Protein AF-A0A2K8YXR2-F1 (afdb_monomer_lite)

pLDDT: mean 89.79, std 8.38, range [46.44, 97.81]

Sequence (131 aa):
MAIPCLDIQHLKTSHQNEPSGLINRYWFQWKNRRQLGNVTVRLDLLDVKGKILVTSRTKLPKVAVTDYIPATATEPALPIYAGSTLISIDEPASDEK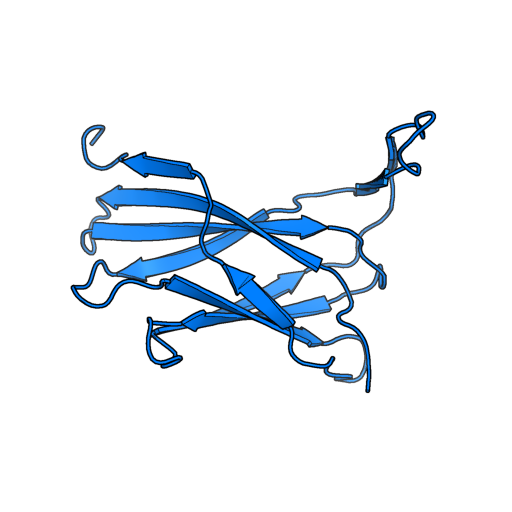PTSFRYTTESGAFKKSDLATGPLDGIYEDLSMNS

Organism: NCBI:txid2057025

Foldseek 3Di:
DFAAQWDKDWAEWEWAQDPVGIKIKTKIFTFPGNDQAKKKKWKFFAFPVRDGQDIDIDIDHRKDFPDWDPADPPGHIGTDIDDDRMDMDIDHDDPGDGFKMKMWMADDPGDIHDIDIDTNPHYYHYPHPVD

Structure (mmCIF, N/CA/C/O backbone):
data_AF-A0A2K8YXR2-F1
#
_entry.id   AF-A0A2K8YXR2-F1
#
loop_
_atom_site.group_PDB
_atom_site.id
_a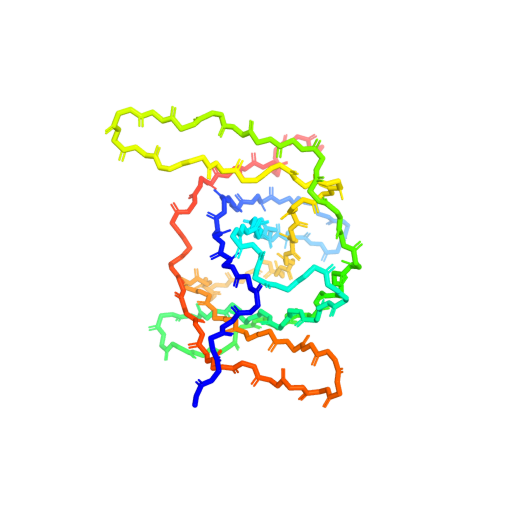tom_site.type_symbol
_atom_site.label_atom_id
_atom_site.label_alt_id
_atom_site.label_comp_id
_atom_site.label_asym_id
_atom_site.label_entity_id
_atom_site.label_seq_id
_atom_site.pdbx_PDB_ins_code
_atom_site.Cartn_x
_atom_site.Cartn_y
_atom_site.Cartn_z
_atom_site.occupancy
_atom_site.B_iso_or_equiv
_atom_site.auth_seq_id
_atom_site.auth_comp_id
_atom_site.auth_asym_id
_atom_site.auth_atom_id
_atom_site.pdbx_PDB_model_num
ATOM 1 N N . MET A 1 1 ? -18.452 -10.803 -0.244 1.00 59.84 1 MET A N 1
ATOM 2 C CA . MET A 1 1 ? -17.264 -10.068 -0.714 1.00 59.84 1 MET A CA 1
ATOM 3 C C . MET A 1 1 ? -16.843 -9.143 0.417 1.00 59.84 1 MET A C 1
ATOM 5 O O . MET A 1 1 ? -17.716 -8.531 1.027 1.00 59.84 1 MET A O 1
ATOM 9 N N . ALA A 1 2 ? -15.585 -9.242 0.854 1.00 81.19 2 ALA A N 1
ATOM 10 C CA . ALA A 1 2 ? -15.100 -8.597 2.075 1.00 81.19 2 ALA A CA 1
ATOM 11 C C . ALA A 1 2 ? -14.234 -7.382 1.727 1.00 81.19 2 ALA A C 1
ATOM 13 O O . ALA A 1 2 ? -13.191 -7.523 1.098 1.00 81.19 2 ALA A O 1
ATOM 14 N N . ILE A 1 3 ? -14.632 -6.199 2.187 1.00 86.75 3 ILE A N 1
ATOM 15 C CA . ILE A 1 3 ? -13.906 -4.944 1.949 1.00 86.75 3 ILE A CA 1
ATOM 16 C C . ILE A 1 3 ? -12.486 -5.029 2.551 1.00 86.75 3 ILE A C 1
ATOM 18 O O . ILE A 1 3 ? -12.327 -5.606 3.634 1.00 86.75 3 ILE A O 1
ATOM 22 N N . PRO A 1 4 ? -11.452 -4.451 1.902 1.00 90.56 4 PRO A N 1
ATOM 23 C CA . PRO A 1 4 ? -10.118 -4.335 2.482 1.00 90.56 4 PRO A CA 1
ATOM 24 C C . PRO A 1 4 ? -10.112 -3.790 3.915 1.00 90.56 4 PRO A C 1
ATOM 26 O O . PRO A 1 4 ? -10.868 -2.888 4.272 1.00 90.56 4 PRO A O 1
ATOM 29 N N . CYS A 1 5 ? -9.218 -4.311 4.754 1.00 93.00 5 CYS A N 1
ATOM 30 C CA . CYS A 1 5 ? -9.101 -3.937 6.167 1.00 93.00 5 CYS A CA 1
ATOM 31 C C . CYS A 1 5 ? -8.603 -2.500 6.387 1.00 93.00 5 CYS A C 1
ATOM 33 O O . CYS A 1 5 ? -8.634 -2.007 7.513 1.00 93.00 5 CYS A O 1
ATOM 35 N N . LEU A 1 6 ? -8.108 -1.858 5.337 1.00 94.06 6 LEU A N 1
ATOM 36 C CA . LEU A 1 6 ? -7.583 -0.501 5.282 1.00 94.06 6 LEU A CA 1
ATOM 37 C C . LEU A 1 6 ? -7.598 -0.049 3.823 1.00 94.06 6 LEU A C 1
ATOM 39 O O . LEU A 1 6 ? -7.714 -0.885 2.924 1.00 94.06 6 LEU A O 1
ATOM 43 N N . ASP A 1 7 ? -7.450 1.248 3.608 1.00 93.81 7 ASP A N 1
ATOM 44 C CA . ASP A 1 7 ? -7.239 1.815 2.282 1.00 93.81 7 ASP A CA 1
ATOM 45 C C . ASP A 1 7 ? -5.748 2.075 2.076 1.00 93.81 7 ASP A C 1
ATOM 47 O O . ASP A 1 7 ? -5.055 2.446 3.023 1.00 93.81 7 ASP A O 1
ATOM 51 N N . ILE A 1 8 ? -5.258 1.897 0.851 1.00 95.75 8 ILE A N 1
ATOM 52 C CA . ILE A 1 8 ? -3.888 2.235 0.453 1.00 95.75 8 ILE A CA 1
ATOM 53 C C . ILE A 1 8 ? -3.931 3.393 -0.537 1.00 95.75 8 ILE A C 1
ATOM 55 O O . ILE A 1 8 ? -4.723 3.380 -1.477 1.00 95.75 8 ILE A O 1
ATOM 59 N N . GLN A 1 9 ? -3.055 4.368 -0.333 1.00 95.12 9 GLN A N 1
ATOM 60 C CA . GLN A 1 9 ? -2.839 5.495 -1.226 1.00 95.12 9 GLN A CA 1
ATOM 61 C C . GLN A 1 9 ? -1.361 5.568 -1.603 1.00 95.12 9 GLN A C 1
ATOM 63 O O . GLN A 1 9 ? -0.497 5.443 -0.738 1.00 95.12 9 GLN A O 1
ATOM 68 N N . HIS A 1 10 ? -1.073 5.788 -2.881 1.00 96.19 10 HIS A N 1
ATOM 69 C CA . HIS A 1 10 ? 0.269 6.138 -3.324 1.00 96.19 10 HIS A CA 1
ATOM 70 C C . HIS A 1 10 ? 0.578 7.592 -2.945 1.00 96.19 10 HIS A C 1
ATOM 72 O O . HIS A 1 10 ? -0.263 8.471 -3.119 1.00 96.19 10 HIS A O 1
ATOM 78 N N . LEU A 1 11 ? 1.764 7.835 -2.393 1.00 94.69 11 LEU A N 1
ATOM 79 C CA . LEU A 1 11 ? 2.207 9.169 -1.992 1.00 94.69 11 LEU A CA 1
ATOM 80 C C . LEU A 1 11 ? 3.205 9.748 -2.986 1.00 94.69 11 LEU A C 1
ATOM 82 O O . LEU A 1 11 ? 3.038 10.874 -3.454 1.00 94.69 11 LEU A O 1
ATOM 86 N N . LYS A 1 12 ? 4.268 8.992 -3.266 1.00 94.25 12 LYS A N 1
ATOM 87 C CA . LYS A 1 12 ? 5.380 9.451 -4.089 1.00 94.25 12 LYS A CA 1
ATOM 88 C C . LYS A 1 12 ? 6.254 8.308 -4.580 1.00 94.25 12 LYS A C 1
ATOM 90 O O . LYS A 1 12 ? 6.317 7.259 -3.941 1.00 94.25 12 LYS A O 1
ATOM 95 N N . THR A 1 13 ? 7.016 8.583 -5.626 1.00 94.19 13 THR A N 1
ATOM 96 C CA . THR A 1 13 ? 8.091 7.721 -6.116 1.00 94.19 13 THR A CA 1
ATOM 97 C C . THR A 1 13 ? 9.418 8.444 -5.951 1.00 94.19 13 THR A C 1
ATOM 99 O O . THR A 1 13 ? 9.564 9.571 -6.418 1.00 94.19 13 THR A O 1
ATOM 102 N N . SER A 1 14 ? 10.383 7.802 -5.298 1.00 93.00 14 SER A N 1
ATOM 103 C CA . SER A 1 14 ? 11.752 8.301 -5.162 1.00 93.00 14 SER A CA 1
ATOM 104 C C . SER A 1 14 ? 12.694 7.478 -6.043 1.00 93.00 14 SER A C 1
ATOM 106 O O . SER A 1 14 ? 12.679 6.252 -5.967 1.00 93.00 14 SER A O 1
ATOM 108 N N . HIS A 1 15 ? 13.525 8.128 -6.852 1.00 89.69 15 HIS A N 1
ATOM 109 C CA . HIS A 1 15 ? 14.618 7.484 -7.587 1.00 89.69 15 HIS A CA 1
ATOM 110 C C . HIS A 1 15 ? 15.921 7.617 -6.804 1.00 89.69 15 HIS A C 1
ATOM 112 O O . HIS A 1 15 ? 16.320 8.727 -6.464 1.00 89.69 15 HIS A O 1
ATOM 118 N N . GLN A 1 16 ? 16.582 6.499 -6.516 1.00 88.69 16 GLN A N 1
ATOM 119 C CA . GLN A 1 16 ? 17.783 6.467 -5.681 1.00 88.69 16 GLN A CA 1
ATOM 120 C C . GLN A 1 16 ? 18.856 5.558 -6.287 1.00 88.69 16 GLN A C 1
ATOM 122 O O . GLN A 1 16 ? 18.558 4.471 -6.786 1.00 88.69 16 GLN A O 1
ATOM 127 N N . ASN A 1 17 ? 20.110 6.008 -6.228 1.00 86.69 17 ASN A N 1
ATOM 128 C CA . ASN A 1 17 ? 21.266 5.186 -6.569 1.00 86.69 17 ASN A CA 1
ATOM 129 C C . ASN A 1 17 ? 21.629 4.317 -5.366 1.00 86.69 17 ASN A C 1
ATOM 131 O O . ASN A 1 17 ? 21.971 4.829 -4.304 1.00 86.69 17 ASN A O 1
ATOM 135 N N . GLU A 1 18 ? 21.575 3.005 -5.545 1.00 85.25 18 GLU A N 1
ATOM 136 C CA . GLU A 1 18 ? 22.026 2.026 -4.561 1.00 85.25 18 GLU A CA 1
ATOM 137 C C . GLU A 1 18 ? 23.252 1.287 -5.124 1.00 85.25 18 GLU A C 1
ATOM 139 O O . GLU A 1 18 ? 23.422 1.218 -6.344 1.00 85.25 18 GLU A O 1
ATOM 144 N N . PRO A 1 19 ? 24.104 0.659 -4.292 1.00 84.06 19 PRO A N 1
ATOM 145 C CA . PRO A 1 19 ? 25.252 -0.118 -4.782 1.00 84.06 19 PRO A CA 1
ATOM 146 C C . PRO A 1 19 ? 24.875 -1.235 -5.770 1.00 84.06 19 PRO A C 1
ATOM 148 O O . PRO A 1 19 ? 25.705 -1.693 -6.549 1.00 84.06 19 PRO A O 1
ATOM 151 N N . SER A 1 20 ? 23.616 -1.683 -5.724 1.00 82.75 20 SER A N 1
ATOM 152 C CA . SER A 1 20 ? 23.046 -2.704 -6.611 1.00 82.75 20 SER A CA 1
ATOM 153 C C . SER A 1 20 ? 22.475 -2.156 -7.928 1.00 82.75 20 SER A C 1
ATOM 155 O O . SER A 1 20 ? 22.053 -2.944 -8.773 1.00 82.75 20 SER A O 1
ATOM 157 N N . GLY A 1 21 ? 22.480 -0.834 -8.119 1.00 87.12 21 GLY A N 1
ATOM 158 C CA . GLY A 1 21 ? 21.928 -0.148 -9.283 1.00 87.12 21 GLY A CA 1
ATOM 159 C C . GLY A 1 21 ? 20.899 0.921 -8.912 1.00 87.12 21 GLY A C 1
ATOM 160 O O . GLY A 1 21 ? 20.662 1.220 -7.742 1.00 87.12 21 GLY A O 1
ATOM 161 N N . LEU A 1 22 ? 20.282 1.507 -9.936 1.00 89.75 22 LEU A N 1
ATOM 162 C CA . LEU A 1 22 ? 19.208 2.481 -9.765 1.00 89.75 22 LEU A CA 1
ATOM 163 C C . LEU A 1 22 ? 17.927 1.770 -9.300 1.00 89.75 22 LEU A C 1
ATOM 165 O O . LEU A 1 22 ? 17.494 0.794 -9.918 1.00 89.75 22 LEU A O 1
ATOM 169 N N . ILE A 1 23 ? 17.317 2.269 -8.225 1.00 92.19 23 ILE A N 1
ATOM 170 C CA . ILE A 1 23 ? 16.068 1.746 -7.661 1.00 92.19 23 ILE A CA 1
ATOM 171 C C . ILE A 1 23 ? 14.996 2.834 -7.672 1.00 92.19 23 ILE A C 1
ATOM 173 O O . ILE A 1 23 ? 15.232 3.970 -7.253 1.00 92.19 23 ILE A O 1
ATOM 177 N N . ASN A 1 24 ? 13.791 2.441 -8.076 1.00 92.50 24 ASN A N 1
ATOM 178 C CA . ASN A 1 24 ? 12.570 3.220 -7.942 1.00 92.50 24 ASN A CA 1
ATOM 179 C C . ASN A 1 24 ? 11.845 2.759 -6.673 1.00 92.50 24 ASN A C 1
ATOM 181 O O . ASN A 1 24 ? 11.361 1.627 -6.592 1.00 92.50 24 ASN A O 1
ATOM 185 N N . ARG A 1 25 ? 11.769 3.627 -5.665 1.00 94.44 25 ARG A N 1
ATOM 186 C CA . ARG A 1 2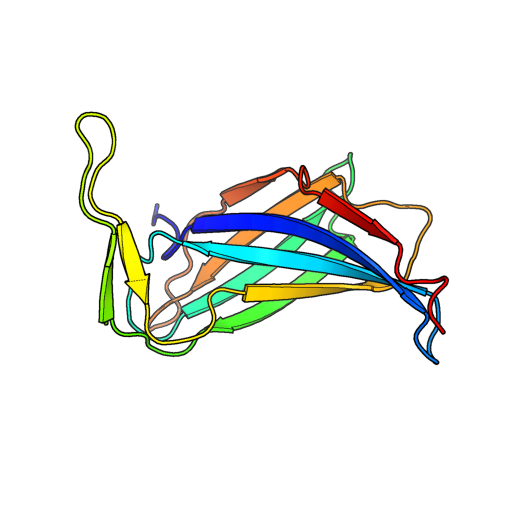5 ? 11.051 3.366 -4.416 1.00 94.44 25 ARG A CA 1
ATOM 187 C C . ARG A 1 25 ? 9.683 4.031 -4.445 1.00 94.44 25 ARG A C 1
ATOM 189 O O . ARG A 1 25 ? 9.579 5.254 -4.393 1.00 94.44 25 ARG A O 1
ATOM 196 N N . TYR A 1 26 ? 8.634 3.222 -4.459 1.00 95.31 26 TYR A N 1
ATOM 197 C CA . TYR A 1 26 ? 7.246 3.672 -4.416 1.00 95.31 26 TYR A CA 1
ATOM 198 C C . TYR A 1 26 ? 6.769 3.702 -2.969 1.00 95.31 26 TYR A C 1
ATOM 200 O O . TYR A 1 26 ? 6.759 2.675 -2.287 1.00 95.31 26 TYR A O 1
ATOM 208 N N . TRP A 1 27 ? 6.373 4.879 -2.499 1.00 96.31 27 TRP A N 1
ATOM 209 C CA . TRP A 1 27 ? 5.886 5.111 -1.149 1.00 96.31 27 TRP A CA 1
ATOM 210 C C . TRP A 1 27 ? 4.367 5.144 -1.129 1.00 96.31 27 TRP A C 1
ATOM 212 O O . TRP A 1 27 ? 3.719 5.878 -1.876 1.00 96.31 27 TRP A O 1
ATOM 222 N N . PHE A 1 28 ? 3.803 4.387 -0.204 1.00 97.00 28 PHE A N 1
ATOM 223 C CA . PHE A 1 28 ? 2.379 4.280 0.034 1.00 97.00 28 PHE A CA 1
ATOM 224 C C . PHE A 1 28 ? 2.063 4.629 1.480 1.00 97.00 28 PHE A C 1
ATOM 226 O O . PHE A 1 28 ? 2.864 4.397 2.385 1.00 97.00 28 PHE A O 1
ATOM 233 N N . GLN A 1 29 ? 0.853 5.120 1.699 1.00 95.00 29 GLN A N 1
ATOM 234 C CA . GLN A 1 29 ? 0.268 5.293 3.013 1.00 95.00 29 GLN A CA 1
ATOM 235 C C . GLN A 1 29 ? -0.974 4.427 3.135 1.00 95.00 29 GLN A C 1
ATOM 237 O O . GLN A 1 29 ? -1.836 4.436 2.253 1.00 95.00 29 GLN A O 1
ATOM 242 N N . TRP A 1 30 ? -1.095 3.708 4.247 1.00 94.31 30 TRP A N 1
ATOM 243 C CA . TRP A 1 30 ? -2.373 3.126 4.627 1.00 94.31 30 TRP A CA 1
ATOM 244 C C . TRP A 1 30 ? -3.196 4.100 5.476 1.00 94.31 30 TRP A C 1
ATOM 246 O O . TRP A 1 30 ? -2.661 4.822 6.316 1.00 94.31 30 TRP A O 1
ATOM 256 N N . LYS A 1 31 ? -4.516 4.098 5.278 1.00 90.44 31 LYS A N 1
ATOM 257 C CA . LYS A 1 31 ? -5.484 4.930 6.010 1.00 90.44 31 LYS A CA 1
ATOM 258 C C . LYS A 1 31 ? -6.792 4.180 6.259 1.00 90.44 31 LYS A C 1
ATOM 260 O O . LYS A 1 31 ? -6.952 3.047 5.807 1.00 90.44 31 LYS A O 1
ATOM 265 N N . ASN A 1 32 ? -7.715 4.802 6.998 1.00 87.44 32 ASN A N 1
ATOM 266 C CA . ASN A 1 32 ? -9.070 4.288 7.249 1.00 87.44 32 ASN A CA 1
ATOM 267 C C . ASN A 1 32 ? -9.086 2.816 7.689 1.00 87.44 32 ASN A C 1
ATOM 269 O O . ASN A 1 32 ? -9.784 1.974 7.122 1.00 87.44 32 ASN A O 1
ATOM 273 N N . ARG A 1 33 ? -8.258 2.473 8.677 1.00 89.06 33 ARG A N 1
ATOM 274 C CA . ARG A 1 33 ? -8.081 1.091 9.114 1.00 89.06 33 ARG A CA 1
ATOM 275 C C . ARG A 1 33 ? -9.335 0.595 9.832 1.00 89.06 33 ARG A C 1
ATOM 277 O O . ARG A 1 33 ? -9.640 1.020 10.942 1.00 89.06 33 ARG A O 1
ATOM 284 N N . ARG A 1 34 ? -10.032 -0.339 9.186 1.00 89.06 34 ARG A N 1
ATOM 285 C CA . ARG A 1 34 ? -11.274 -0.995 9.631 1.00 89.06 34 ARG A CA 1
ATOM 286 C C . ARG A 1 34 ? -11.002 -2.148 10.595 1.00 89.06 34 ARG A C 1
ATOM 288 O O . ARG A 1 34 ? -11.883 -2.541 11.351 1.00 89.06 34 ARG A O 1
ATOM 295 N N . GLN A 1 35 ? -9.785 -2.699 10.574 1.00 89.19 35 GLN A N 1
ATOM 296 C CA . GLN A 1 35 ? -9.347 -3.735 11.511 1.00 89.19 35 GLN A CA 1
ATOM 297 C C . GLN A 1 35 ? -8.025 -3.366 12.183 1.00 89.19 35 GLN A C 1
ATOM 299 O O . GLN A 1 35 ? -6.978 -3.268 11.541 1.00 89.19 35 GLN A O 1
ATOM 304 N N . LEU A 1 36 ? -8.080 -3.199 13.505 1.00 89.94 36 LEU A N 1
ATOM 305 C CA . LEU A 1 36 ? -6.944 -2.756 14.317 1.00 89.94 36 LEU A CA 1
ATOM 306 C C . LEU A 1 36 ? -5.950 -3.876 14.654 1.00 89.94 36 LEU A C 1
ATOM 308 O O . LEU A 1 36 ? -4.850 -3.583 15.103 1.00 89.94 36 LEU A O 1
ATOM 312 N N . GLY A 1 37 ? -6.317 -5.145 14.443 1.00 90.88 37 GLY A N 1
ATOM 313 C CA . GLY A 1 37 ? -5.429 -6.299 14.623 1.00 90.88 37 GLY A CA 1
ATOM 314 C C . GLY A 1 37 ? -4.303 -6.374 13.585 1.00 90.88 37 GLY A C 1
ATOM 315 O O . GLY A 1 37 ? -4.144 -5.483 12.751 1.00 90.88 37 GLY A O 1
ATOM 316 N N . ASN A 1 38 ? -3.524 -7.458 13.628 1.00 92.62 38 ASN A N 1
ATOM 317 C CA . ASN A 1 38 ? -2.503 -7.729 12.614 1.00 92.62 38 ASN A CA 1
ATOM 318 C C . ASN A 1 38 ? -3.154 -7.878 11.230 1.00 92.62 38 ASN A C 1
ATOM 320 O O . ASN A 1 38 ? -4.154 -8.586 11.088 1.00 92.62 38 ASN A O 1
ATOM 324 N N . VAL A 1 39 ? -2.565 -7.234 10.223 1.00 93.56 39 VAL A N 1
ATOM 325 C CA . VAL A 1 39 ? -3.027 -7.281 8.830 1.00 93.56 39 VAL A CA 1
ATOM 326 C C . VAL A 1 39 ? -1.828 -7.528 7.927 1.00 93.56 39 VAL A C 1
ATOM 328 O O . VAL A 1 39 ? -0.809 -6.861 8.064 1.00 93.56 39 VAL A O 1
ATOM 331 N N . THR A 1 40 ? -1.943 -8.449 6.977 1.00 94.81 40 THR A N 1
ATOM 332 C CA . THR A 1 40 ? -0.967 -8.576 5.889 1.00 94.81 40 THR A CA 1
ATOM 333 C C . THR A 1 40 ? -1.510 -7.870 4.656 1.00 94.81 40 THR A C 1
ATOM 335 O O . THR A 1 40 ? -2.624 -8.150 4.219 1.00 94.81 40 THR A O 1
ATOM 338 N N . VAL A 1 41 ? -0.730 -6.959 4.085 1.00 95.88 41 VAL A N 1
ATOM 339 C CA . VAL A 1 41 ? -1.041 -6.290 2.820 1.00 95.88 41 VAL A CA 1
ATOM 340 C C . VAL A 1 41 ? -0.200 -6.934 1.732 1.00 95.88 41 VAL A C 1
ATOM 342 O O . VAL A 1 41 ? 1.025 -6.943 1.822 1.00 95.88 41 VAL A O 1
ATOM 345 N N . ARG A 1 42 ? -0.847 -7.473 0.699 1.00 96.25 42 ARG A N 1
ATOM 346 C CA . ARG A 1 42 ? -0.184 -7.793 -0.567 1.00 96.25 42 ARG A CA 1
ATOM 347 C C . ARG A 1 42 ? -0.410 -6.629 -1.514 1.00 96.25 42 ARG A C 1
ATOM 349 O O . ARG A 1 42 ? -1.564 -6.261 -1.716 1.00 96.25 42 ARG A O 1
ATOM 356 N N . LEU A 1 43 ? 0.660 -6.114 -2.101 1.00 97.81 43 LEU A N 1
ATOM 357 C CA . LEU A 1 43 ? 0.629 -4.989 -3.024 1.00 97.81 43 LEU A CA 1
ATOM 358 C C . LEU A 1 43 ? 1.401 -5.374 -4.289 1.00 97.81 43 LEU A C 1
ATOM 360 O O . LEU A 1 43 ? 2.547 -5.808 -4.212 1.00 97.81 43 LEU A O 1
ATOM 364 N N . ASP A 1 44 ? 0.744 -5.262 -5.434 1.00 97.75 44 ASP A N 1
ATOM 365 C CA . ASP A 1 44 ? 1.295 -5.544 -6.753 1.00 97.75 44 ASP A CA 1
ATOM 366 C C . ASP A 1 44 ? 1.432 -4.208 -7.515 1.00 97.75 44 ASP A C 1
ATOM 368 O O . ASP A 1 44 ? 0.461 -3.450 -7.594 1.00 97.75 44 ASP A O 1
ATOM 372 N N . LEU A 1 45 ? 2.607 -3.930 -8.087 1.00 97.19 45 LEU A N 1
ATOM 373 C CA . LEU A 1 45 ? 2.815 -2.842 -9.051 1.00 97.19 45 LEU A CA 1
ATOM 374 C C . LEU A 1 45 ? 2.519 -3.359 -10.458 1.00 97.19 45 LEU A C 1
ATOM 376 O O . LEU A 1 45 ? 2.985 -4.443 -10.822 1.00 97.19 45 LEU A O 1
ATOM 380 N N . LEU A 1 46 ? 1.739 -2.605 -11.231 1.00 96.75 46 LEU A N 1
ATOM 381 C CA . LEU A 1 46 ? 1.229 -3.026 -12.532 1.00 96.75 46 LEU A CA 1
ATOM 382 C C . LEU A 1 46 ? 1.684 -2.084 -13.650 1.00 96.75 46 LEU A C 1
ATOM 384 O O . LEU A 1 46 ? 1.644 -0.861 -13.491 1.00 96.75 46 LEU A O 1
ATOM 388 N N . ASP A 1 47 ? 2.047 -2.647 -14.800 1.00 94.62 47 ASP A N 1
ATOM 389 C CA . ASP A 1 47 ? 2.267 -1.879 -16.028 1.00 94.62 47 ASP A CA 1
ATOM 390 C C . ASP A 1 47 ? 0.937 -1.400 -16.651 1.00 94.62 47 ASP A C 1
ATOM 392 O O . ASP A 1 47 ? -0.158 -1.678 -16.154 1.00 94.62 47 ASP A O 1
ATOM 396 N N . VAL A 1 48 ? 1.022 -0.686 -17.777 1.00 93.94 48 VAL A N 1
ATOM 397 C CA . VAL A 1 48 ? -0.149 -0.183 -18.524 1.00 93.94 48 VAL A CA 1
ATOM 398 C C . VAL A 1 48 ? -1.075 -1.293 -19.054 1.00 93.94 48 VAL A C 1
ATOM 400 O O . VAL A 1 48 ? -2.245 -1.045 -19.340 1.00 93.94 48 VAL A O 1
ATOM 403 N N . LYS A 1 49 ? -0.576 -2.527 -19.185 1.00 94.81 49 LYS A N 1
ATOM 404 C CA . LYS A 1 49 ? -1.333 -3.702 -19.642 1.00 94.81 49 LYS A CA 1
ATOM 405 C C . LYS A 1 49 ? -1.916 -4.505 -18.473 1.00 94.81 49 LYS A C 1
ATOM 407 O O . LYS A 1 49 ? -2.570 -5.521 -18.703 1.00 94.81 49 LYS A O 1
ATOM 412 N N . GLY A 1 50 ? -1.683 -4.081 -17.229 1.00 93.19 50 GLY A N 1
ATOM 413 C CA . GLY A 1 50 ? -2.095 -4.797 -16.023 1.00 93.19 50 GLY A CA 1
ATOM 414 C C . GLY A 1 50 ? -1.201 -5.991 -15.662 1.00 93.19 50 GLY A C 1
ATOM 415 O O . GLY A 1 50 ? -1.579 -6.796 -14.806 1.00 93.19 50 GLY A O 1
ATOM 416 N N . LYS A 1 51 ? -0.026 -6.131 -16.289 1.00 95.50 51 LYS A N 1
ATOM 417 C CA . LYS A 1 51 ? 0.983 -7.134 -15.927 1.00 95.50 51 LYS A CA 1
ATOM 418 C C . LYS A 1 51 ? 1.627 -6.732 -14.605 1.00 95.50 51 LYS A C 1
ATOM 420 O O . LYS A 1 51 ? 1.989 -5.577 -14.406 1.00 95.50 51 LYS A O 1
ATOM 425 N N . ILE A 1 52 ? 1.798 -7.702 -13.710 1.00 96.06 52 ILE A N 1
ATOM 426 C CA . ILE A 1 52 ? 2.506 -7.496 -12.444 1.00 96.06 52 ILE A CA 1
ATOM 427 C C . ILE A 1 52 ? 4.002 -7.378 -12.730 1.00 96.06 52 ILE A C 1
ATOM 429 O O . ILE A 1 52 ? 4.599 -8.322 -13.245 1.00 96.06 52 ILE A O 1
ATOM 433 N N . LEU A 1 53 ? 4.589 -6.246 -12.353 1.00 94.94 53 LEU A N 1
ATOM 434 C CA . LEU A 1 53 ? 6.030 -6.005 -12.420 1.00 94.94 53 LEU A CA 1
ATOM 435 C C . LEU A 1 53 ? 6.709 -6.417 -11.112 1.00 94.94 53 LEU A C 1
ATOM 437 O O . LEU A 1 53 ? 7.695 -7.148 -11.118 1.00 94.94 53 LEU A O 1
ATOM 441 N N . VAL A 1 54 ? 6.131 -6.012 -9.977 1.00 95.75 54 VAL A N 1
ATOM 442 C CA . VAL A 1 54 ? 6.657 -6.301 -8.635 1.00 95.75 54 VAL A CA 1
ATOM 443 C C . VAL A 1 54 ? 5.516 -6.671 -7.693 1.00 95.75 54 VAL A C 1
ATOM 445 O O . VAL A 1 54 ? 4.410 -6.143 -7.789 1.00 95.75 54 VAL A O 1
ATOM 448 N N . THR A 1 55 ? 5.776 -7.589 -6.762 1.00 96.62 55 THR A N 1
ATOM 449 C CA . THR A 1 55 ? 4.869 -7.924 -5.656 1.00 96.62 55 THR A CA 1
ATOM 450 C C . THR A 1 55 ? 5.587 -7.727 -4.330 1.00 96.62 55 THR A C 1
ATOM 452 O O . THR A 1 55 ? 6.648 -8.303 -4.108 1.00 96.62 55 THR A O 1
ATOM 455 N N . SER A 1 56 ? 4.955 -7.000 -3.413 1.00 96.00 56 SER A N 1
ATOM 456 C CA . SER A 1 56 ? 5.370 -6.886 -2.018 1.00 96.00 56 SER A CA 1
ATOM 457 C C . SER A 1 56 ? 4.316 -7.473 -1.085 1.00 96.00 56 SER A C 1
ATOM 459 O O . SER A 1 56 ? 3.114 -7.488 -1.375 1.00 96.00 56 SER A O 1
ATOM 461 N N . ARG A 1 57 ? 4.775 -7.979 0.061 1.00 95.69 57 ARG A N 1
ATOM 462 C CA . ARG A 1 57 ? 3.919 -8.406 1.168 1.00 95.69 57 ARG A CA 1
ATOM 463 C C . ARG A 1 57 ? 4.418 -7.776 2.454 1.00 95.69 57 ARG A C 1
ATOM 465 O O . ARG A 1 57 ? 5.475 -8.144 2.958 1.00 95.69 57 ARG A O 1
ATOM 472 N N . THR A 1 58 ? 3.617 -6.884 3.014 1.00 94.94 58 THR A N 1
ATOM 473 C CA . THR A 1 58 ? 3.952 -6.155 4.235 1.00 94.94 58 THR A CA 1
ATOM 474 C C . THR A 1 58 ? 3.045 -6.609 5.366 1.00 94.94 58 THR A C 1
ATOM 476 O O . THR A 1 58 ? 1.819 -6.542 5.263 1.00 94.94 58 THR A O 1
ATOM 479 N N . LYS A 1 59 ? 3.641 -7.073 6.466 1.00 93.81 59 LYS A N 1
ATOM 480 C CA . LYS A 1 59 ? 2.908 -7.362 7.701 1.00 93.81 59 LYS A CA 1
ATOM 481 C C . LYS A 1 59 ? 2.791 -6.079 8.510 1.00 93.81 59 LYS A C 1
ATOM 483 O O . LYS A 1 59 ? 3.795 -5.529 8.948 1.00 93.81 59 LYS A O 1
ATOM 488 N N . LEU A 1 60 ? 1.566 -5.627 8.720 1.00 93.69 60 LEU A N 1
ATOM 489 C CA . LEU A 1 60 ? 1.255 -4.502 9.583 1.00 93.69 60 LEU A CA 1
ATOM 490 C C . LEU A 1 60 ? 0.880 -5.031 10.972 1.00 93.69 60 LEU A C 1
ATOM 492 O O . LEU A 1 60 ? -0.042 -5.851 11.083 1.00 93.69 60 LEU A O 1
ATOM 496 N N . PRO A 1 61 ? 1.556 -4.569 12.037 1.00 91.88 61 PRO A N 1
ATOM 497 C CA . PRO A 1 61 ? 1.233 -4.989 13.391 1.00 91.88 61 PRO A CA 1
ATOM 498 C C . PRO A 1 61 ? -0.142 -4.460 13.807 1.00 91.88 61 PRO A C 1
ATOM 500 O O . PRO A 1 61 ? -0.718 -3.581 13.154 1.00 91.88 61 PRO A O 1
ATOM 503 N N . LYS A 1 62 ? -0.662 -4.988 14.915 1.00 92.56 62 LYS A N 1
ATOM 504 C CA . LYS A 1 62 ? -1.791 -4.401 15.635 1.00 92.56 62 LYS A CA 1
ATOM 505 C C . LYS A 1 62 ? -1.480 -2.936 15.958 1.00 92.56 62 LYS A C 1
ATOM 507 O O . LYS A 1 62 ? -0.390 -2.630 16.431 1.00 92.56 62 LYS A O 1
ATOM 512 N N . VAL A 1 63 ? -2.450 -2.057 15.736 1.00 92.75 63 VAL A N 1
ATOM 513 C CA . VAL A 1 63 ? -2.347 -0.622 16.033 1.00 92.75 63 VAL A CA 1
ATOM 514 C C . VAL A 1 63 ? -3.467 -0.185 16.970 1.00 92.75 63 VAL A C 1
ATOM 516 O O . VAL A 1 63 ? -4.506 -0.838 17.062 1.00 92.75 63 VAL A O 1
ATOM 519 N N . ALA A 1 64 ? -3.253 0.928 17.662 1.00 92.81 64 ALA A N 1
ATOM 520 C CA . ALA A 1 64 ? -4.277 1.624 18.432 1.00 92.81 64 ALA A CA 1
ATOM 521 C C . ALA A 1 64 ? -4.533 3.001 17.812 1.00 92.81 64 ALA A C 1
ATOM 523 O O . ALA A 1 64 ? -3.643 3.564 17.173 1.00 92.81 64 ALA A O 1
ATOM 524 N N . VAL A 1 65 ? -5.739 3.531 18.003 1.00 93.25 65 VAL A N 1
ATOM 525 C CA . VAL A 1 65 ? -6.028 4.938 17.713 1.00 93.25 65 VAL A CA 1
ATOM 526 C C . VAL A 1 65 ? -5.571 5.748 18.920 1.00 93.25 65 VAL A C 1
ATOM 528 O O . VAL A 1 65 ? -5.976 5.444 20.041 1.00 93.25 65 VAL A O 1
ATOM 531 N N . THR A 1 66 ? -4.686 6.713 18.701 1.00 94.31 66 THR A N 1
ATOM 532 C CA . THR A 1 66 ? -4.127 7.565 19.760 1.00 94.31 66 THR A CA 1
ATOM 533 C C . THR A 1 66 ? -4.866 8.880 19.885 1.00 94.31 66 THR A C 1
ATOM 535 O O . THR A 1 66 ? -4.920 9.432 20.976 1.00 94.31 66 THR A O 1
ATOM 538 N N . ASP A 1 67 ? -5.409 9.378 18.777 1.00 93.56 67 ASP A N 1
ATOM 539 C CA . ASP A 1 67 ? -6.113 10.653 18.723 1.00 93.56 67 ASP A CA 1
ATOM 540 C C . ASP A 1 67 ? -7.002 10.714 17.469 1.00 93.56 67 ASP A C 1
ATOM 542 O O . ASP A 1 67 ? -7.033 9.768 16.674 1.00 93.56 67 ASP A O 1
ATOM 546 N N . TYR A 1 68 ? -7.712 11.819 17.276 1.00 92.94 68 TYR A N 1
ATOM 547 C CA . TYR A 1 68 ? -8.485 12.112 16.080 1.00 92.94 68 TYR A CA 1
ATOM 548 C C . TYR A 1 68 ? -8.201 13.530 15.596 1.00 92.94 68 TYR A C 1
ATOM 550 O O . TYR A 1 68 ? -8.201 14.483 16.370 1.00 92.94 68 TYR A O 1
ATOM 558 N N . ILE A 1 69 ? -8.050 13.684 14.282 1.00 90.44 69 ILE A N 1
ATOM 559 C CA . ILE A 1 69 ? -8.208 14.988 13.646 1.00 90.44 69 ILE A CA 1
ATOM 560 C C . ILE A 1 69 ? -9.682 15.382 13.815 1.00 90.44 69 ILE A C 1
ATOM 562 O O . ILE A 1 69 ? -10.551 14.590 13.425 1.00 90.44 69 ILE A O 1
ATOM 566 N N . PRO A 1 70 ? -9.987 16.558 14.395 1.00 93.69 70 PRO A N 1
ATOM 567 C CA . PRO A 1 70 ? -11.362 16.997 14.588 1.00 93.69 70 PRO A CA 1
ATOM 568 C C . PRO A 1 70 ? -12.136 17.043 13.269 1.00 93.69 70 PRO A C 1
ATOM 570 O O . PRO A 1 70 ? -11.589 17.411 12.231 1.00 93.69 70 PRO A O 1
ATOM 573 N N . ALA A 1 71 ? -13.423 16.699 13.324 1.00 93.38 71 ALA A N 1
ATOM 574 C CA . ALA A 1 71 ? -14.315 16.869 12.183 1.00 93.38 71 ALA A CA 1
ATOM 575 C C . ALA A 1 71 ? -14.421 18.354 11.799 1.00 93.38 71 ALA A C 1
ATOM 577 O O . ALA A 1 71 ? -14.415 19.233 12.666 1.00 93.38 71 ALA A O 1
ATOM 578 N N . THR A 1 72 ? -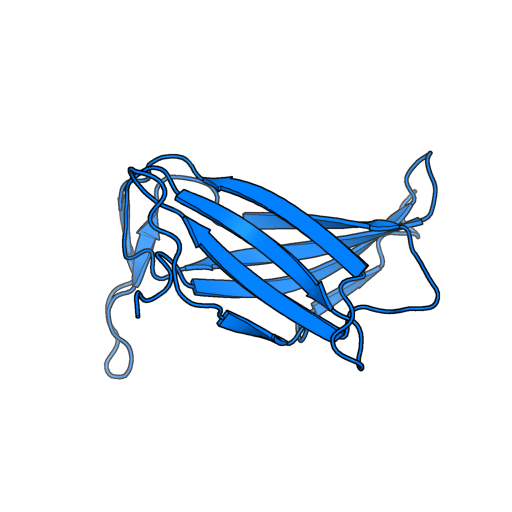14.573 18.626 10.507 1.00 93.44 72 THR A N 1
ATOM 579 C CA . THR A 1 72 ? -14.914 19.954 9.988 1.00 93.44 72 THR A CA 1
ATOM 580 C C . THR A 1 72 ? -16.385 19.986 9.567 1.00 93.44 72 THR A C 1
ATOM 582 O O . THR A 1 72 ? -17.096 18.986 9.655 1.00 93.44 72 THR A O 1
ATOM 585 N N . ALA A 1 73 ? -16.872 21.134 9.090 1.00 93.06 73 ALA A N 1
ATOM 586 C CA . ALA A 1 73 ? -18.234 21.236 8.561 1.00 93.06 73 ALA A CA 1
ATOM 587 C C . ALA A 1 73 ? -18.476 20.334 7.331 1.00 93.06 73 ALA A C 1
ATOM 589 O O . ALA A 1 73 ? -19.624 20.022 7.021 1.00 93.06 73 ALA A O 1
ATOM 590 N N . THR A 1 74 ? -17.412 19.931 6.630 1.00 92.56 74 THR A N 1
ATOM 591 C CA . THR A 1 74 ? -17.479 19.179 5.369 1.00 92.56 74 THR A CA 1
ATOM 592 C C . THR A 1 74 ? -16.826 17.801 5.438 1.00 92.56 74 THR A C 1
ATOM 594 O O . THR A 1 74 ? -17.033 16.997 4.533 1.00 92.56 74 THR A O 1
ATOM 597 N N . GLU A 1 75 ? -16.052 17.506 6.485 1.00 88.69 75 GLU A N 1
ATOM 598 C CA . GLU A 1 75 ? -15.272 16.271 6.595 1.00 88.69 75 GLU A CA 1
ATOM 599 C C . GLU A 1 75 ? -15.432 15.624 7.980 1.00 88.69 75 GLU A C 1
ATOM 601 O O . GLU A 1 75 ? -15.397 16.324 8.997 1.00 88.69 75 GLU A O 1
ATOM 606 N N . PRO A 1 76 ? -15.595 14.290 8.060 1.00 89.38 76 PRO A N 1
ATOM 607 C CA . PRO A 1 76 ? -15.675 13.590 9.337 1.00 89.38 76 PRO A CA 1
ATOM 608 C C . PRO A 1 76 ? -14.324 13.594 10.064 1.00 89.38 76 PRO A C 1
ATOM 610 O O . PRO A 1 76 ? -13.271 13.766 9.453 1.00 89.38 76 PRO A O 1
ATOM 613 N N . ALA A 1 77 ? -14.348 13.335 11.374 1.00 89.81 77 ALA A N 1
ATOM 614 C CA . ALA A 1 77 ? -13.127 13.164 12.156 1.00 89.81 77 ALA A CA 1
ATOM 615 C C . ALA A 1 77 ? -12.298 11.980 11.627 1.00 89.81 77 ALA A C 1
ATOM 617 O O . ALA A 1 77 ? -12.848 10.913 11.333 1.00 89.81 77 ALA A O 1
ATOM 618 N N . LEU A 1 78 ? -10.976 12.151 11.543 1.00 88.12 78 LEU A N 1
ATOM 619 C CA . LEU A 1 78 ? -10.062 11.134 11.015 1.00 88.12 78 LEU A CA 1
ATOM 620 C C . LEU A 1 78 ? -9.178 10.558 12.128 1.00 88.12 78 LEU A C 1
ATOM 622 O O . LEU A 1 78 ? -8.571 11.325 12.873 1.00 88.12 78 LEU A O 1
ATOM 626 N N . PRO A 1 79 ? -9.064 9.225 12.255 1.00 90.50 79 PRO A N 1
ATOM 627 C CA . PRO A 1 79 ? -8.253 8.609 13.300 1.00 90.50 79 PRO A CA 1
ATOM 628 C C . PRO A 1 79 ? -6.753 8.823 13.067 1.00 90.50 79 PRO A C 1
ATOM 630 O O . PRO A 1 79 ? -6.244 8.628 11.962 1.00 90.50 79 PRO A O 1
ATOM 633 N N . ILE A 1 80 ? -6.035 9.132 14.145 1.00 90.06 80 ILE A N 1
ATOM 634 C CA . ILE A 1 80 ? -4.573 9.136 14.222 1.00 90.06 80 ILE A CA 1
ATOM 635 C C . ILE A 1 80 ? -4.137 7.832 14.892 1.00 90.06 80 ILE A C 1
ATOM 637 O O . ILE A 1 80 ? -4.615 7.479 15.971 1.00 90.06 80 ILE A O 1
ATOM 641 N N . TYR A 1 81 ? -3.236 7.094 14.249 1.00 91.88 81 TYR A N 1
ATOM 642 C CA . TYR A 1 81 ? -2.801 5.777 14.712 1.00 91.88 81 TYR A CA 1
ATOM 643 C C . TYR A 1 81 ? -1.433 5.828 15.395 1.00 91.88 81 TYR A C 1
ATOM 645 O O . TYR A 1 81 ? -0.533 6.543 14.959 1.00 91.88 81 TYR A O 1
ATOM 653 N N . ALA A 1 82 ? -1.247 4.987 16.414 1.00 89.00 82 ALA A N 1
ATOM 654 C CA . ALA A 1 82 ? 0.057 4.750 17.023 1.00 89.00 82 ALA A CA 1
ATOM 655 C C . ALA A 1 82 ? 0.959 3.969 16.048 1.00 89.00 82 ALA A C 1
ATOM 657 O O . ALA A 1 82 ? 0.789 2.759 15.870 1.00 89.00 82 ALA A O 1
ATOM 658 N N . GLY A 1 83 ? 1.921 4.658 15.430 1.00 85.25 83 GLY A N 1
ATOM 659 C CA . GLY A 1 83 ? 2.967 4.063 14.594 1.00 85.25 83 GLY A CA 1
ATOM 660 C C . GLY A 1 83 ? 2.985 4.560 13.148 1.00 85.25 83 GLY A C 1
ATOM 661 O O . GLY A 1 83 ? 2.213 5.427 12.748 1.00 85.25 83 GLY A O 1
ATOM 662 N N . SER A 1 84 ? 3.905 4.003 12.356 1.00 87.62 84 SER A N 1
ATOM 663 C CA . SER A 1 84 ? 4.062 4.384 10.950 1.00 87.62 84 SER A CA 1
ATOM 664 C C . SER A 1 84 ? 2.882 3.912 10.102 1.00 87.62 84 SER A C 1
ATOM 666 O O . SER A 1 84 ? 2.455 2.755 10.180 1.00 87.62 84 SER A O 1
ATOM 668 N N . THR A 1 85 ? 2.407 4.808 9.238 1.00 90.50 85 THR A N 1
ATOM 669 C CA . THR A 1 85 ? 1.408 4.503 8.207 1.00 90.50 85 THR A CA 1
ATOM 670 C C . THR A 1 85 ? 2.028 4.210 6.840 1.00 90.50 85 THR A C 1
ATOM 672 O O . THR A 1 85 ? 1.310 3.924 5.885 1.00 90.50 85 THR A O 1
ATOM 675 N N . LEU A 1 86 ? 3.359 4.262 6.742 1.00 94.50 86 LEU A N 1
ATOM 676 C CA . LEU A 1 86 ? 4.087 4.166 5.483 1.00 94.50 86 LEU A CA 1
ATOM 677 C C . LEU A 1 86 ? 4.437 2.721 5.123 1.00 94.50 86 LEU A C 1
ATOM 679 O O . LEU A 1 86 ? 4.833 1.923 5.973 1.00 94.50 86 LEU A O 1
ATOM 683 N N . ILE A 1 87 ? 4.323 2.414 3.836 1.00 95.56 87 ILE A N 1
ATOM 684 C CA . ILE A 1 87 ? 4.760 1.173 3.196 1.00 95.56 87 ILE A CA 1
ATOM 685 C C . ILE A 1 87 ? 5.588 1.577 1.977 1.00 95.56 87 ILE A C 1
ATOM 687 O O . ILE A 1 87 ? 5.197 2.493 1.258 1.00 95.56 87 ILE A O 1
ATOM 691 N N . SER A 1 88 ? 6.702 0.900 1.715 1.00 94.62 88 SER A N 1
ATOM 692 C CA . SER A 1 88 ? 7.469 1.091 0.485 1.00 94.62 88 SER A CA 1
ATOM 693 C C . SER A 1 88 ? 7.587 -0.200 -0.316 1.00 94.62 88 SER A C 1
ATOM 695 O O . SER A 1 88 ? 7.529 -1.307 0.233 1.00 94.62 88 SER A O 1
ATOM 697 N N . ILE A 1 89 ? 7.737 -0.047 -1.629 1.00 95.00 89 ILE A N 1
ATOM 698 C CA . ILE A 1 89 ? 8.100 -1.119 -2.554 1.00 95.00 89 ILE A CA 1
ATOM 699 C C . ILE A 1 89 ? 9.236 -0.620 -3.422 1.00 95.00 89 ILE A C 1
ATOM 701 O O . ILE A 1 89 ? 9.125 0.448 -4.022 1.00 95.00 89 ILE A O 1
ATOM 705 N N . ASP A 1 90 ? 10.282 -1.429 -3.501 1.00 93.25 90 ASP A N 1
ATOM 706 C CA . ASP A 1 90 ? 11.445 -1.154 -4.325 1.00 93.25 90 ASP A CA 1
ATOM 707 C C . ASP A 1 90 ? 11.335 -1.962 -5.620 1.00 93.25 90 ASP A C 1
ATOM 709 O O . ASP A 1 90 ? 11.066 -3.167 -5.605 1.00 93.25 90 ASP A O 1
ATOM 713 N N . GLU A 1 91 ? 11.526 -1.281 -6.741 1.00 91.75 91 GLU A N 1
ATOM 714 C CA . GLU A 1 91 ? 11.598 -1.853 -8.079 1.00 91.75 91 GLU A CA 1
ATOM 715 C C . GLU A 1 91 ? 12.950 -1.456 -8.686 1.00 91.75 91 GLU A C 1
ATOM 717 O O . GLU A 1 91 ? 13.280 -0.267 -8.692 1.00 91.75 91 GLU A O 1
ATOM 722 N N . PRO A 1 92 ? 13.758 -2.408 -9.181 1.00 89.69 92 PRO A N 1
ATOM 723 C CA . PRO A 1 92 ? 14.925 -2.068 -9.986 1.00 89.69 92 PRO A CA 1
ATOM 724 C C . PRO A 1 92 ? 14.492 -1.229 -11.187 1.00 89.69 92 PRO A C 1
ATOM 726 O O . PRO A 1 92 ? 13.500 -1.567 -11.827 1.00 89.69 92 PRO A O 1
ATOM 729 N N . ALA A 1 93 ? 15.225 -0.163 -11.505 1.00 83.50 93 ALA A N 1
ATOM 730 C CA . ALA A 1 93 ? 14.864 0.681 -12.634 1.00 83.50 93 ALA A CA 1
ATOM 731 C C . ALA A 1 93 ? 14.837 -0.132 -13.938 1.00 83.50 93 ALA A C 1
ATOM 733 O O . ALA A 1 93 ? 15.818 -0.782 -14.304 1.00 83.50 93 ALA A O 1
ATOM 734 N N . SER A 1 94 ? 13.701 -0.084 -14.631 1.00 85.06 94 SER A N 1
ATOM 735 C CA . SER A 1 94 ? 13.469 -0.797 -15.882 1.00 85.06 94 SER A CA 1
ATOM 736 C C . SER A 1 94 ? 12.766 0.095 -16.912 1.00 85.06 94 SER A C 1
ATOM 738 O O . SER A 1 94 ? 12.219 1.151 -16.577 1.00 85.06 94 SER A O 1
ATOM 740 N N . ASP A 1 95 ? 12.784 -0.322 -18.182 1.00 82.12 95 ASP A N 1
ATOM 741 C CA . ASP A 1 95 ? 12.046 0.365 -19.252 1.00 82.12 95 ASP A CA 1
ATOM 742 C C . ASP A 1 95 ? 10.519 0.222 -19.078 1.00 82.12 95 ASP A C 1
ATOM 744 O O . ASP A 1 95 ? 9.748 1.079 -19.518 1.00 82.12 95 ASP A O 1
ATOM 748 N N . GLU A 1 96 ? 10.065 -0.849 -18.413 1.00 87.31 96 GLU A N 1
ATOM 749 C CA . GLU A 1 96 ? 8.655 -1.086 -18.100 1.00 87.31 96 GLU A CA 1
ATOM 750 C C . GLU A 1 96 ? 8.274 -0.361 -16.803 1.00 87.31 96 GLU A C 1
ATOM 752 O O . GLU A 1 96 ? 8.485 -0.862 -15.704 1.00 87.31 96 GLU A O 1
ATOM 757 N N . LYS A 1 97 ? 7.655 0.818 -16.918 1.00 87.19 97 LYS A N 1
ATOM 758 C CA . LYS A 1 97 ? 7.251 1.590 -15.736 1.00 87.19 97 LYS A CA 1
ATOM 759 C C . LYS A 1 97 ? 5.889 1.152 -15.181 1.00 87.19 97 LYS A C 1
ATOM 761 O O . LYS A 1 97 ? 4.913 1.078 -15.939 1.00 87.19 97 LYS A O 1
ATOM 766 N N . PRO A 1 98 ? 5.775 0.949 -13.858 1.00 93.44 98 PRO A N 1
ATOM 767 C CA . PRO A 1 98 ? 4.492 0.869 -13.179 1.00 93.44 98 PRO A CA 1
ATOM 768 C C . PRO A 1 98 ? 3.619 2.102 -13.456 1.00 93.44 98 PRO A C 1
ATOM 770 O O . PRO A 1 98 ? 4.085 3.236 -13.396 1.00 93.44 98 PRO A O 1
ATOM 773 N N . THR A 1 99 ? 2.331 1.883 -13.715 1.00 94.00 99 THR A N 1
ATOM 774 C CA . THR A 1 99 ? 1.329 2.957 -13.911 1.00 94.00 99 THR A CA 1
ATOM 775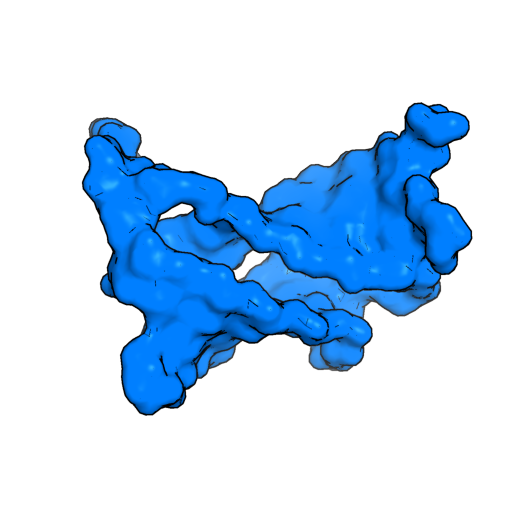 C C . THR A 1 99 ? 0.228 2.931 -12.857 1.00 94.00 99 THR A C 1
ATOM 777 O O . THR A 1 99 ? -0.412 3.943 -12.570 1.00 94.00 99 THR A O 1
ATOM 780 N N . SER A 1 100 ? 0.003 1.766 -12.258 1.00 96.62 100 SER A N 1
ATOM 781 C CA . SER A 1 100 ? -1.013 1.563 -11.239 1.00 96.62 100 SER A CA 1
ATOM 782 C C . SER A 1 100 ? -0.544 0.535 -10.223 1.00 96.62 100 SER A C 1
ATOM 784 O O . SER A 1 100 ? 0.455 -0.167 -10.411 1.00 96.62 100 SER A O 1
ATOM 786 N N . PHE A 1 101 ? -1.280 0.447 -9.127 1.00 97.31 101 PHE A N 1
ATOM 787 C CA . PHE A 1 101 ? -1.083 -0.580 -8.131 1.00 97.31 101 PHE A CA 1
ATOM 788 C C . PHE A 1 101 ? -2.386 -1.287 -7.800 1.00 97.31 101 PHE A C 1
ATOM 790 O O . PHE A 1 101 ? -3.496 -0.784 -8.000 1.00 97.31 101 PHE A O 1
ATOM 797 N N . ARG A 1 102 ? -2.234 -2.477 -7.237 1.00 97.31 102 ARG A N 1
ATOM 798 C CA . ARG A 1 102 ? -3.330 -3.317 -6.785 1.00 97.31 102 ARG A CA 1
ATOM 799 C C . ARG A 1 102 ? -2.994 -3.916 -5.442 1.00 97.31 102 ARG A C 1
ATOM 801 O O . AR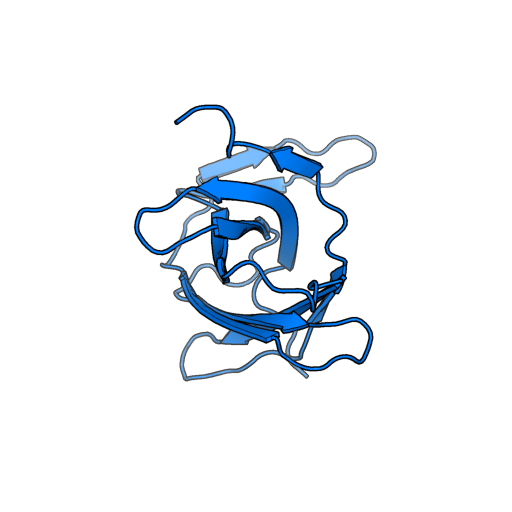G A 1 102 ? -1.855 -4.304 -5.214 1.00 97.31 102 ARG A O 1
ATOM 808 N N . TYR A 1 103 ? -3.974 -4.033 -4.559 1.00 97.19 103 TYR A N 1
ATOM 809 C CA . TYR A 1 103 ? -3.746 -4.617 -3.250 1.00 97.19 103 TYR A CA 1
ATOM 810 C C . TYR A 1 103 ? -4.901 -5.481 -2.762 1.00 97.19 103 TYR A C 1
ATOM 812 O O . TYR A 1 103 ? -6.055 -5.349 -3.171 1.00 97.19 103 TYR A O 1
ATOM 820 N N . THR A 1 104 ? -4.547 -6.385 -1.855 1.00 96.62 104 THR A N 1
ATOM 821 C CA . THR A 1 104 ? -5.479 -7.163 -1.038 1.00 96.62 104 THR A CA 1
ATOM 822 C C . THR A 1 104 ? -4.979 -7.163 0.395 1.00 96.62 104 THR A C 1
ATOM 824 O O . THR A 1 104 ? -3.768 -7.203 0.630 1.00 96.62 104 THR A O 1
ATOM 827 N N . THR A 1 105 ? -5.900 -7.177 1.347 1.00 95.31 105 THR A N 1
ATOM 828 C CA . THR A 1 105 ? -5.582 -7.332 2.768 1.00 95.31 105 THR A CA 1
ATOM 829 C C . THR A 1 105 ? -5.970 -8.718 3.247 1.00 95.31 105 THR A C 1
ATOM 831 O O . THR A 1 105 ? -6.925 -9.311 2.750 1.00 95.31 105 THR A O 1
ATOM 834 N N . GLU A 1 106 ? -5.249 -9.218 4.234 1.00 93.75 106 GLU A N 1
ATOM 835 C CA . GLU A 1 106 ? -5.563 -10.459 4.917 1.00 93.75 106 GLU A CA 1
ATOM 836 C C . GLU A 1 106 ? -5.493 -10.235 6.424 1.00 93.75 106 GLU A C 1
ATOM 838 O O . GLU A 1 106 ? -4.531 -9.644 6.924 1.00 93.75 106 GLU A O 1
ATOM 843 N N . SER A 1 107 ? -6.509 -10.693 7.150 1.00 87.31 107 SER A N 1
ATOM 844 C CA . SER A 1 107 ? -6.575 -10.550 8.601 1.00 87.31 107 SER A CA 1
ATOM 845 C C . SER A 1 107 ? -7.123 -11.796 9.293 1.00 87.31 107 SER A C 1
ATOM 847 O O . SER A 1 107 ? -7.847 -12.610 8.707 1.00 87.31 107 SER A O 1
ATOM 849 N N . GLY A 1 108 ? -6.778 -11.945 10.576 1.00 75.88 108 GLY A N 1
ATOM 850 C CA . GLY A 1 108 ? -7.225 -13.070 11.400 1.00 75.88 108 GLY A CA 1
ATOM 851 C C . GLY A 1 108 ? -6.842 -14.426 10.797 1.00 75.88 108 GLY A C 1
ATOM 852 O O . GLY A 1 108 ? -5.712 -14.612 10.356 1.00 75.88 108 GLY A O 1
ATOM 853 N N . ALA A 1 109 ? -7.786 -15.371 10.772 1.00 70.38 109 ALA A N 1
ATOM 854 C CA . ALA A 1 109 ? -7.618 -16.708 10.193 1.00 70.38 109 ALA A CA 1
ATOM 855 C C . ALA A 1 109 ? -7.618 -16.694 8.647 1.00 70.38 109 ALA A C 1
ATOM 857 O O . ALA A 1 109 ? -8.446 -17.351 8.021 1.00 70.38 109 ALA A O 1
ATOM 858 N N . PHE A 1 110 ? -6.710 -15.928 8.035 1.00 67.81 110 PHE A N 1
ATOM 859 C CA . PHE A 1 110 ? -6.492 -15.867 6.582 1.00 67.81 110 PHE A CA 1
ATOM 860 C C . PHE A 1 110 ? -7.692 -15.348 5.771 1.00 67.81 110 PHE A C 1
ATOM 862 O O . PHE A 1 110 ? -7.883 -15.710 4.607 1.00 67.81 110 PHE A O 1
ATOM 869 N N . LYS A 1 111 ? -8.529 -14.480 6.359 1.00 81.81 111 LYS A N 1
ATOM 870 C CA . LYS A 1 111 ? -9.640 -13.863 5.624 1.00 81.81 111 LYS A CA 1
ATOM 871 C C . LYS A 1 111 ? -9.082 -12.825 4.663 1.00 81.81 111 LYS A C 1
ATOM 873 O O . LYS A 1 111 ? -8.741 -11.714 5.064 1.00 81.81 111 LYS A O 1
ATOM 878 N N . LYS A 1 112 ? -8.988 -13.208 3.394 1.00 88.50 112 LYS A N 1
ATOM 879 C CA . LYS A 1 112 ? -8.572 -12.326 2.310 1.00 88.50 112 LYS A CA 1
ATOM 880 C C . LYS A 1 112 ? -9.727 -11.410 1.907 1.00 88.50 112 LYS A C 1
ATOM 882 O O . LYS A 1 112 ? -10.855 -11.867 1.731 1.00 88.50 112 LYS A O 1
ATOM 887 N N . SER A 1 113 ? -9.436 -10.124 1.769 1.00 91.50 113 SER A N 1
ATOM 888 C CA . SER A 1 113 ? -10.373 -9.151 1.224 1.00 91.50 113 SER A CA 1
ATOM 889 C C . SER A 1 113 ? -10.522 -9.295 -0.286 1.00 91.50 113 SER A C 1
ATOM 891 O O . SER A 1 113 ? -9.711 -9.933 -0.964 1.00 91.50 113 SER A O 1
ATOM 893 N N . ASP A 1 114 ? -11.511 -8.593 -0.818 1.00 90.19 114 ASP A N 1
ATOM 894 C CA . ASP A 1 114 ? -11.587 -8.289 -2.231 1.00 90.19 114 ASP A CA 1
ATOM 895 C C . ASP A 1 114 ? -10.384 -7.441 -2.658 1.00 90.19 114 ASP A C 1
ATOM 897 O O . ASP A 1 114 ? -9.606 -6.910 -1.850 1.00 90.19 114 ASP A O 1
ATOM 901 N N . LEU A 1 115 ? -10.231 -7.367 -3.970 1.00 93.38 115 LEU A N 1
ATOM 902 C CA . LEU A 1 115 ? -9.153 -6.680 -4.647 1.00 93.38 115 LEU A CA 1
ATOM 903 C C . LEU A 1 115 ? -9.508 -5.205 -4.821 1.00 93.38 115 LEU A C 1
ATOM 905 O O . LEU A 1 115 ? -10.605 -4.876 -5.262 1.00 93.38 115 LEU A O 1
ATOM 909 N N . ALA A 1 116 ? -8.554 -4.335 -4.503 1.00 95.19 116 ALA A N 1
ATOM 910 C CA . ALA A 1 116 ? -8.644 -2.902 -4.741 1.00 95.19 116 ALA A CA 1
ATOM 911 C C . ALA A 1 116 ? -7.470 -2.427 -5.604 1.00 95.19 116 ALA A C 1
ATOM 913 O O . ALA A 1 116 ? -6.395 -3.031 -5.600 1.00 95.19 116 ALA A O 1
ATOM 914 N N . THR A 1 117 ? -7.680 -1.348 -6.351 1.00 95.75 117 THR A N 1
ATOM 915 C CA . THR A 1 117 ? -6.698 -0.757 -7.270 1.00 95.75 117 THR A CA 1
ATOM 916 C C . THR A 1 117 ? -6.605 0.744 -7.063 1.00 95.75 117 THR A C 1
ATOM 918 O O . THR A 1 117 ? -7.587 1.371 -6.668 1.00 95.75 117 THR A O 1
ATOM 921 N N . GLY A 1 118 ? -5.451 1.322 -7.379 1.00 94.06 118 GLY A N 1
ATOM 922 C CA . GLY A 1 118 ? -5.260 2.767 -7.410 1.00 94.06 118 GLY A CA 1
ATOM 923 C C . GLY A 1 118 ? -4.193 3.185 -8.426 1.00 94.06 118 GLY A C 1
ATOM 924 O O . GLY A 1 118 ? -3.390 2.350 -8.853 1.00 94.06 118 GLY A O 1
ATOM 925 N N . PRO A 1 119 ? -4.194 4.455 -8.852 1.00 94.44 119 PRO A N 1
ATOM 926 C CA . PRO A 1 119 ? -3.159 5.002 -9.724 1.00 94.44 119 PRO A CA 1
ATOM 927 C C . PRO A 1 119 ? -1.835 5.226 -8.973 1.00 94.44 119 PRO A C 1
ATOM 929 O O . PRO A 1 119 ? -1.810 5.324 -7.747 1.00 94.44 119 PRO A O 1
ATOM 932 N N . LEU A 1 120 ? -0.729 5.329 -9.715 1.00 92.00 120 LEU A N 1
ATOM 933 C CA . LEU A 1 120 ? 0.546 5.851 -9.206 1.00 92.00 120 LEU A CA 1
ATOM 934 C C . LEU A 1 120 ? 0.677 7.336 -9.572 1.00 92.00 120 LEU A C 1
ATOM 936 O O . LEU A 1 120 ? 1.502 7.725 -10.388 1.00 92.00 120 LEU A O 1
ATOM 940 N N . ASP A 1 121 ? -0.174 8.166 -8.981 1.00 86.00 121 ASP A N 1
ATOM 941 C CA . ASP A 1 121 ? -0.341 9.602 -9.265 1.00 86.00 121 ASP A CA 1
ATOM 942 C C . ASP A 1 121 ? 0.351 10.513 -8.235 1.00 86.00 121 ASP A C 1
ATOM 944 O O . ASP A 1 121 ? -0.013 11.673 -8.048 1.00 86.00 121 ASP A O 1
ATOM 948 N N . GLY A 1 122 ? 1.348 9.967 -7.539 1.00 75.94 122 GLY A N 1
ATOM 949 C CA . GLY A 1 122 ? 2.061 10.658 -6.471 1.00 75.94 122 GLY A CA 1
ATOM 950 C C . GLY A 1 122 ? 3.128 11.615 -6.991 1.00 75.94 122 GLY A C 1
ATOM 951 O O . GLY A 1 122 ? 3.390 11.713 -8.189 1.00 75.94 122 GLY A O 1
ATOM 952 N N . ILE A 1 123 ? 3.791 12.296 -6.061 1.00 80.38 123 ILE A N 1
ATOM 953 C CA . ILE A 1 123 ? 4.906 13.192 -6.386 1.00 80.38 123 ILE A CA 1
ATOM 954 C C . ILE A 1 123 ? 6.110 12.361 -6.848 1.00 80.38 123 ILE A C 1
ATOM 956 O O . ILE A 1 123 ? 6.379 11.291 -6.310 1.00 80.38 123 ILE A O 1
ATOM 960 N N . TYR A 1 124 ? 6.852 12.852 -7.834 1.00 79.94 124 TYR A N 1
ATOM 961 C CA . TYR A 1 124 ? 8.108 12.244 -8.259 1.00 79.94 124 TYR A CA 1
ATOM 962 C C . TYR A 1 124 ? 9.295 13.012 -7.671 1.00 79.94 124 TYR A C 1
ATOM 964 O O . TYR A 1 124 ? 9.378 14.231 -7.816 1.00 79.94 124 TYR A O 1
ATOM 972 N N . GLU A 1 125 ? 10.213 12.299 -7.023 1.00 77.81 125 GLU A N 1
ATOM 973 C CA . GLU A 1 125 ? 11.434 12.848 -6.436 1.00 77.81 125 GLU A CA 1
ATOM 974 C C . GLU A 1 125 ? 12.661 12.141 -7.018 1.00 77.81 125 GLU A C 1
ATOM 976 O O . GLU A 1 125 ? 12.785 10.918 -6.933 1.00 77.81 125 GLU A O 1
ATOM 981 N N . ASP A 1 126 ? 13.598 12.912 -7.565 1.00 74.38 126 ASP A N 1
ATOM 982 C CA . ASP A 1 126 ? 14.888 12.392 -8.012 1.00 74.38 126 ASP A CA 1
ATOM 983 C C . ASP A 1 126 ? 15.963 12.654 -6.949 1.00 74.38 126 ASP A C 1
ATOM 985 O O . ASP A 1 126 ? 16.311 13.802 -6.671 1.00 74.38 126 ASP A O 1
ATOM 989 N N . LEU A 1 127 ? 16.465 11.584 -6.332 1.00 76.69 127 LEU A N 1
ATOM 990 C CA . LEU A 1 127 ? 17.516 11.614 -5.313 1.00 76.69 127 LEU A CA 1
ATOM 991 C C . LEU A 1 127 ? 18.830 11.019 -5.839 1.00 76.69 127 LEU A C 1
ATOM 993 O O . LEU A 1 127 ? 19.788 10.882 -5.080 1.00 76.69 127 LEU A O 1
ATOM 997 N N . SER A 1 128 ? 18.902 10.680 -7.130 1.00 68.69 128 SER A N 1
ATOM 998 C CA . SER A 1 128 ? 20.077 10.047 -7.740 1.00 68.69 128 SER A CA 1
ATOM 999 C C . SER A 1 128 ? 21.296 10.977 -7.835 1.00 68.69 128 SER A C 1
ATOM 1001 O O . SER A 1 128 ? 22.417 10.504 -7.988 1.00 68.69 128 SER A O 1
ATOM 1003 N N . MET A 1 129 ? 21.094 12.292 -7.704 1.00 65.88 129 MET A N 1
ATOM 1004 C CA . MET A 1 129 ? 22.131 13.328 -7.824 1.00 65.88 129 MET A CA 1
ATOM 1005 C C . MET A 1 129 ? 22.800 13.709 -6.489 1.00 65.88 129 MET A C 1
ATOM 1007 O O . MET A 1 129 ? 23.713 14.530 -6.487 1.00 65.88 129 MET A O 1
ATOM 1011 N N . ASN A 1 130 ? 22.354 13.149 -5.358 1.00 57.50 130 ASN A N 1
ATOM 1012 C CA . ASN A 1 130 ? 22.832 13.517 -4.014 1.00 57.50 130 ASN A CA 1
ATOM 1013 C C . ASN A 1 130 ? 23.863 12.535 -3.419 1.00 57.50 130 ASN A C 1
ATOM 1015 O O . ASN A 1 130 ? 24.121 12.585 -2.215 1.00 57.50 130 ASN A O 1
ATOM 1019 N N . SER A 1 131 ? 24.412 11.633 -4.235 1.00 46.44 131 SER A N 1
ATOM 1020 C CA . SER A 1 131 ? 25.405 10.618 -3.844 1.00 46.44 131 SER A CA 1
ATOM 1021 C C . SER A 1 131 ? 26.835 11.037 -4.155 1.00 46.44 131 SER A C 1
ATOM 1023 O O . SER A 1 131 ? 27.055 11.448 -5.317 1.00 46.44 131 SER A O 1
#

Secondary structure (DSSP, 8-state):
----SSEEEEEEEEEEEETTEEEEEEEEEEES-S--S-EEEEEEEE-TT--EEEEEEEEEPP--EEEEEPP-SSS--EEEESS--EEEEEEE--SS---EEEEEEEETTTEEPPPEEEE--SEEEE-TT--

Radius of gyration: 16.18 Å; chains: 1; bounding box: 44×38×39 Å